Protein AF-A0A4Y2MYJ7-F1 (afdb_monomer_lite)

Secondary structure (DSSP, 8-state):
------S-GGGG-GGGGTHHHHHHHHHHHHHHHHHHT-SSTT--HHHHHHH--HHHHHHHHHHHHTT--HHHHHHHTTTT-GGGSTTSTTS--

Organism: Araneus ventricosus (NCBI:txid182803)

Foldseek 3Di:
DDPPPPPCCLLVDLCSQQVVVQLVVQLVVVLVVVLVPPPPVDDDSVNSVVVDDPVNVVVSSVVSNVPCDPLNSQVSCCSPCVVSNVVPPPPDD

Structure (mmCIF, N/CA/C/O backbone):
data_AF-A0A4Y2MYJ7-F1
#
_entry.id   AF-A0A4Y2MYJ7-F1
#
loop_
_atom_site.group_PDB
_atom_site.id
_atom_site.type_symbol
_atom_site.label_atom_id
_atom_site.label_alt_id
_atom_site.label_comp_id
_atom_site.label_asym_id
_atom_site.label_entity_id
_atom_site.label_seq_id
_atom_site.pdbx_PDB_ins_code
_atom_site.Cartn_x
_atom_site.Cartn_y
_atom_site.Cartn_z
_atom_site.occupancy
_atom_site.B_iso_or_equiv
_atom_site.auth_seq_id
_atom_site.auth_comp_id
_atom_site.auth_asym_id
_atom_site.auth_atom_id
_atom_site.pdbx_PDB_model_num
ATOM 1 N N . MET A 1 1 ? -39.778 10.256 0.983 1.00 52.66 1 MET A N 1
ATOM 2 C CA . MET A 1 1 ? -38.596 9.756 1.712 1.00 52.66 1 MET A CA 1
ATOM 3 C C . MET A 1 1 ? -37.396 10.439 1.087 1.00 52.66 1 MET A C 1
ATOM 5 O O . MET A 1 1 ? -37.023 10.082 -0.022 1.00 52.66 1 MET A O 1
ATOM 9 N N . GLU A 1 2 ? -36.907 11.509 1.708 1.00 49.38 2 GLU A N 1
ATOM 10 C CA . GLU A 1 2 ? -35.733 12.235 1.218 1.00 49.38 2 GLU A CA 1
ATOM 11 C C . GLU A 1 2 ? -34.495 11.353 1.397 1.00 49.38 2 GLU A C 1
ATOM 13 O O . GLU A 1 2 ? -34.267 10.771 2.457 1.00 49.38 2 GLU A O 1
ATOM 18 N N . ASN A 1 3 ? -33.744 11.183 0.314 1.00 63.03 3 ASN A N 1
ATOM 19 C CA . ASN A 1 3 ? -32.531 10.388 0.289 1.00 63.03 3 ASN A CA 1
ATOM 20 C C . ASN A 1 3 ? -31.424 11.193 0.988 1.00 63.03 3 ASN A C 1
ATOM 22 O O . ASN A 1 3 ? -30.772 12.025 0.363 1.00 63.03 3 ASN A O 1
ATOM 26 N N . TYR A 1 4 ? -31.241 10.966 2.292 1.00 60.31 4 TYR A N 1
ATOM 27 C CA . TYR A 1 4 ? -30.122 11.482 3.094 1.00 60.31 4 TYR A CA 1
ATOM 28 C C . TYR A 1 4 ? -28.795 10.793 2.722 1.00 60.31 4 TYR A C 1
ATOM 30 O O . TYR A 1 4 ? -28.059 10.317 3.588 1.00 60.31 4 TYR A O 1
ATOM 38 N N . ALA A 1 5 ? -28.469 10.699 1.432 1.00 64.31 5 ALA A N 1
ATOM 39 C CA . ALA A 1 5 ? -27.124 10.334 1.024 1.00 64.31 5 ALA A CA 1
ATOM 40 C C . ALA A 1 5 ? -26.188 11.466 1.464 1.00 64.31 5 ALA A C 1
ATOM 42 O O . ALA A 1 5 ? -26.248 12.581 0.946 1.00 64.31 5 ALA A O 1
ATOM 43 N N . ASN A 1 6 ? -25.350 11.183 2.464 1.00 62.69 6 ASN A N 1
ATOM 44 C CA . ASN A 1 6 ? -24.318 12.103 2.922 1.00 62.69 6 ASN A CA 1
ATOM 45 C C . ASN A 1 6 ? -23.440 12.504 1.715 1.00 62.69 6 ASN A C 1
ATOM 47 O O . ASN A 1 6 ? -22.894 11.612 1.059 1.00 62.69 6 ASN A O 1
ATOM 51 N N . PRO A 1 7 ? -23.273 13.808 1.411 1.00 66.50 7 PRO A N 1
ATOM 52 C CA . PRO A 1 7 ? -22.521 14.273 0.242 1.00 66.50 7 PRO A CA 1
ATOM 53 C C . PRO A 1 7 ? -21.026 13.912 0.280 1.00 66.50 7 PRO A C 1
ATOM 55 O O . PRO A 1 7 ? -20.327 14.090 -0.717 1.00 66.50 7 PRO A O 1
ATOM 58 N N . HIS A 1 8 ? -20.526 13.386 1.403 1.00 66.38 8 HIS A N 1
ATOM 59 C CA . HIS A 1 8 ? -19.132 12.991 1.579 1.00 66.38 8 HIS A CA 1
ATOM 60 C C . HIS A 1 8 ? -18.981 11.489 1.880 1.00 66.38 8 HIS A C 1
ATOM 62 O O . HIS A 1 8 ? -18.691 11.114 3.018 1.00 66.38 8 HIS A O 1
ATOM 68 N N . PRO A 1 9 ? -19.108 10.610 0.863 1.00 70.69 9 PRO A N 1
ATOM 69 C CA . PRO A 1 9 ? -18.958 9.160 1.025 1.00 70.69 9 PRO A CA 1
ATOM 70 C C . PRO A 1 9 ? -17.577 8.757 1.551 1.00 70.69 9 PRO A C 1
ATOM 72 O O . PRO A 1 9 ? -17.474 7.801 2.311 1.00 70.69 9 PRO A O 1
ATOM 75 N N . ALA A 1 10 ? -16.534 9.540 1.255 1.00 69.31 10 ALA A N 1
ATOM 76 C CA . ALA A 1 10 ? -15.184 9.299 1.761 1.00 69.31 10 ALA A CA 1
ATOM 77 C C . ALA A 1 10 ? -15.124 9.236 3.298 1.00 69.31 10 ALA A C 1
ATOM 79 O O . ALA A 1 10 ? -14.364 8.438 3.836 1.00 69.31 10 ALA A O 1
ATOM 80 N N . LEU A 1 11 ? -15.939 10.025 4.016 1.00 73.69 11 LEU A N 1
ATOM 81 C CA . LEU A 1 11 ? -16.001 10.011 5.489 1.00 73.69 11 LEU A CA 1
ATOM 82 C C . LEU A 1 11 ? -16.584 8.709 6.052 1.00 73.69 11 LEU A C 1
ATOM 84 O O . LEU A 1 11 ? -16.355 8.388 7.215 1.00 73.69 11 LEU A O 1
ATOM 88 N N . ILE A 1 12 ? -17.315 7.967 5.220 1.00 81.25 12 ILE A N 1
ATOM 89 C CA . ILE A 1 12 ? -17.975 6.707 5.563 1.00 81.25 12 ILE A CA 1
ATOM 90 C C . ILE A 1 12 ? -17.142 5.503 5.089 1.00 81.25 12 ILE A C 1
ATOM 92 O O . ILE A 1 12 ? -17.459 4.369 5.425 1.00 81.25 12 ILE A O 1
ATOM 96 N N . GLN A 1 13 ? -16.062 5.712 4.331 1.00 86.81 13 GLN A N 1
ATOM 97 C CA . GLN A 1 13 ? -15.234 4.641 3.775 1.00 86.81 13 GLN A CA 1
ATOM 98 C C . GLN A 1 13 ? -13.886 4.559 4.509 1.00 86.81 13 GLN A C 1
ATOM 100 O O . GLN A 1 13 ? -12.982 5.336 4.205 1.00 86.81 13 GLN A O 1
ATOM 105 N N . PRO A 1 14 ? -13.693 3.604 5.442 1.00 85.75 14 PRO A N 1
ATOM 106 C CA . PRO A 1 14 ? -12.479 3.517 6.261 1.00 85.75 14 PRO A CA 1
ATOM 107 C C . PRO A 1 14 ? -11.206 3.400 5.426 1.00 85.75 14 PRO A C 1
ATOM 109 O O . PRO A 1 14 ? -10.208 4.059 5.689 1.00 85.75 14 PRO A O 1
ATOM 112 N N . MET A 1 15 ? -11.250 2.645 4.328 1.00 90.06 15 MET A N 1
ATOM 113 C CA . MET A 1 15 ? -10.089 2.495 3.447 1.00 90.06 15 MET A CA 1
ATOM 114 C C . MET A 1 15 ? -9.621 3.828 2.841 1.00 90.06 15 MET A C 1
ATOM 116 O O . MET A 1 15 ? -8.417 4.022 2.649 1.00 90.06 15 MET A O 1
ATOM 120 N N . ASP A 1 16 ? -10.536 4.773 2.616 1.00 88.06 16 ASP A N 1
ATOM 121 C CA . ASP A 1 16 ? -10.225 6.114 2.112 1.00 88.06 16 ASP A CA 1
ATOM 122 C C . ASP A 1 16 ? -9.725 7.069 3.214 1.00 88.06 16 ASP A C 1
ATOM 124 O O . ASP A 1 16 ? -9.114 8.098 2.907 1.00 88.06 16 ASP A O 1
ATOM 128 N N . GLN A 1 17 ? -9.910 6.705 4.491 1.00 83.81 17 GLN A N 1
ATOM 129 C CA . GLN A 1 17 ? -9.553 7.511 5.666 1.00 8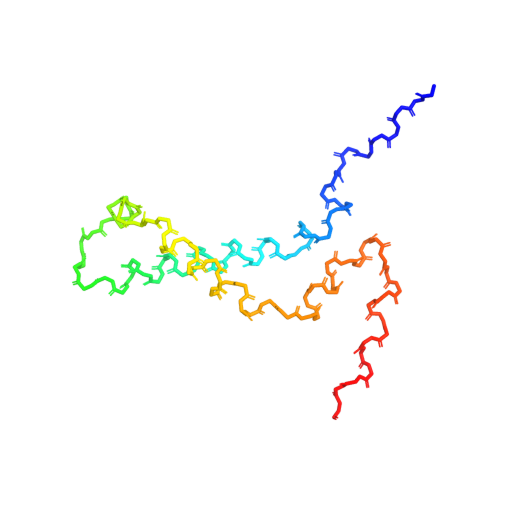3.81 17 GLN A CA 1
ATOM 130 C C . GLN A 1 17 ? -8.085 7.419 6.093 1.00 83.81 17 GLN A C 1
ATOM 132 O O . GLN A 1 17 ? -7.685 8.166 6.978 1.00 83.81 17 GLN A O 1
ATOM 137 N N . ASN A 1 18 ? -7.274 6.532 5.507 1.00 84.31 18 ASN A N 1
ATOM 138 C CA . ASN A 1 18 ? -5.805 6.593 5.622 1.00 84.31 18 ASN A CA 1
ATOM 139 C C . ASN A 1 18 ? -5.115 5.527 4.762 1.00 84.31 18 ASN A C 1
ATOM 141 O O . ASN A 1 18 ? -4.025 5.741 4.233 1.00 84.31 18 ASN A O 1
ATOM 145 N N . VAL A 1 19 ? -5.738 4.349 4.655 1.00 91.25 19 VAL A N 1
ATOM 146 C CA . VAL A 1 19 ? -5.102 3.137 4.122 1.00 91.25 19 VAL A CA 1
ATOM 147 C C . VAL A 1 19 ? -4.722 3.323 2.653 1.00 91.25 19 VAL A C 1
ATOM 149 O O . VAL A 1 19 ? -3.549 3.229 2.296 1.00 91.25 19 VAL A O 1
ATOM 152 N N . ILE A 1 20 ? -5.686 3.698 1.808 1.00 92.25 20 ILE A N 1
ATOM 153 C CA . ILE A 1 20 ? -5.462 3.930 0.375 1.00 92.25 20 ILE A CA 1
ATOM 154 C C . ILE A 1 20 ? -4.489 5.091 0.143 1.00 92.25 20 ILE A C 1
ATOM 156 O O . ILE A 1 20 ? -3.667 5.030 -0.773 1.00 92.25 20 ILE A O 1
ATOM 160 N N . GLN A 1 21 ? -4.543 6.138 0.969 1.00 88.31 21 GLN A N 1
ATOM 161 C CA . GLN A 1 21 ? -3.629 7.278 0.856 1.00 88.31 21 GLN A CA 1
ATOM 162 C C . GLN A 1 21 ? -2.172 6.858 1.106 1.00 88.31 21 GLN A C 1
ATOM 164 O O . GLN A 1 21 ? -1.290 7.220 0.327 1.00 88.31 21 GLN A O 1
ATOM 169 N N . ASN A 1 22 ? -1.924 6.038 2.132 1.00 90.88 22 ASN A N 1
ATOM 170 C CA . ASN A 1 22 ? -0.586 5.522 2.434 1.00 90.88 22 ASN A CA 1
ATOM 171 C C . ASN A 1 22 ? -0.075 4.576 1.347 1.00 90.88 22 ASN A C 1
ATOM 173 O O . ASN A 1 22 ? 1.081 4.693 0.941 1.00 90.88 22 ASN A O 1
ATOM 177 N N . ILE A 1 23 ? -0.937 3.705 0.815 1.00 94.50 23 ILE A N 1
ATOM 178 C CA . ILE A 1 23 ? -0.582 2.824 -0.306 1.00 94.50 23 ILE A CA 1
ATOM 179 C C . ILE A 1 23 ? -0.183 3.653 -1.533 1.00 94.50 23 ILE A C 1
ATOM 181 O O . ILE A 1 23 ? 0.868 3.407 -2.121 1.00 94.50 23 ILE A O 1
ATOM 185 N N . LYS A 1 24 ? -0.972 4.676 -1.897 1.00 93.38 24 LYS A N 1
ATOM 186 C CA . LYS A 1 24 ? -0.659 5.585 -3.017 1.00 93.38 24 LYS A CA 1
ATOM 187 C C . LYS A 1 24 ? 0.674 6.304 -2.809 1.00 93.38 24 LYS A C 1
ATOM 189 O O . LYS A 1 24 ? 1.481 6.386 -3.735 1.00 93.38 24 LYS A O 1
ATOM 194 N N . LEU A 1 25 ? 0.919 6.804 -1.597 1.00 93.94 25 LEU A N 1
ATOM 195 C CA . LEU A 1 25 ? 2.166 7.485 -1.260 1.00 93.94 25 LEU A CA 1
ATOM 196 C C . LEU A 1 25 ? 3.373 6.540 -1.335 1.00 93.94 25 LEU A C 1
ATOM 198 O O . LEU A 1 25 ? 4.402 6.909 -1.901 1.00 93.94 25 LEU A O 1
ATOM 202 N N . GLY A 1 26 ? 3.247 5.328 -0.792 1.00 95.00 26 GLY A N 1
ATOM 203 C CA . GLY A 1 26 ? 4.271 4.287 -0.887 1.00 95.00 26 GLY A CA 1
ATOM 204 C C . GLY A 1 26 ? 4.581 3.938 -2.340 1.00 95.00 26 GLY A C 1
ATOM 205 O O . GLY A 1 26 ? 5.747 3.8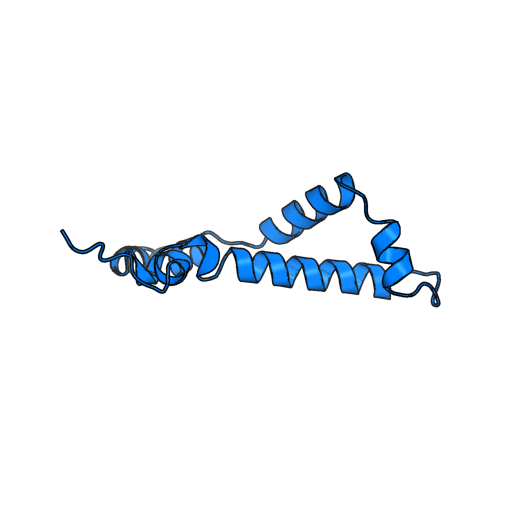98 -2.729 1.00 95.00 26 GLY A O 1
ATOM 206 N N . TYR A 1 27 ? 3.540 3.808 -3.164 1.00 94.69 27 TYR A N 1
ATOM 207 C CA . TYR A 1 27 ? 3.683 3.484 -4.579 1.00 94.69 27 TYR A CA 1
ATOM 208 C C . TYR A 1 27 ? 4.428 4.586 -5.337 1.00 94.69 27 TYR A C 1
ATOM 210 O O . TYR A 1 27 ? 5.357 4.302 -6.090 1.00 94.69 27 TYR A O 1
ATOM 218 N N . HIS A 1 28 ? 4.083 5.855 -5.093 1.00 92.56 28 HIS A N 1
ATOM 219 C CA . HIS A 1 28 ? 4.816 6.992 -5.655 1.00 92.56 28 HIS A CA 1
ATOM 220 C C . HIS A 1 28 ? 6.288 7.007 -5.237 1.00 92.56 28 HIS A C 1
ATOM 222 O O . HIS A 1 28 ? 7.153 7.218 -6.085 1.00 92.56 28 HIS A O 1
ATOM 228 N N . LYS A 1 29 ? 6.592 6.759 -3.957 1.00 92.81 29 LYS A N 1
ATOM 229 C CA . LYS A 1 29 ? 7.983 6.691 -3.480 1.00 92.81 29 LYS A CA 1
ATOM 230 C C . LYS A 1 29 ? 8.764 5.580 -4.177 1.00 92.81 29 LYS A C 1
ATOM 232 O O . LYS A 1 29 ? 9.875 5.826 -4.633 1.00 92.81 29 LYS A O 1
ATOM 237 N N . LEU A 1 30 ? 8.172 4.392 -4.290 1.00 91.44 30 LEU A N 1
ATOM 238 C CA . LEU A 1 30 ? 8.794 3.244 -4.945 1.00 91.44 30 LEU A CA 1
ATOM 239 C C . LEU A 1 30 ? 9.067 3.524 -6.427 1.00 91.44 30 LEU A C 1
ATOM 241 O O . LEU A 1 30 ? 10.159 3.260 -6.921 1.00 91.44 30 LEU A O 1
ATOM 245 N N . LEU A 1 31 ? 8.103 4.132 -7.119 1.00 87.56 31 LEU A N 1
ATOM 246 C CA . LEU A 1 31 ? 8.242 4.503 -8.522 1.00 87.56 31 LEU A CA 1
ATOM 247 C C . LEU A 1 31 ? 9.360 5.532 -8.745 1.00 87.56 31 LEU A C 1
ATOM 249 O O . LEU A 1 31 ? 10.177 5.361 -9.645 1.00 87.56 31 LEU A O 1
ATOM 253 N N . LEU A 1 32 ? 9.430 6.568 -7.903 1.00 87.56 32 LEU A N 1
ATOM 254 C CA . LEU A 1 32 ? 10.504 7.566 -7.950 1.00 87.56 32 LEU A CA 1
ATOM 255 C C . LEU A 1 32 ? 11.871 6.945 -7.653 1.00 87.56 32 LEU A C 1
ATOM 257 O O . LEU A 1 32 ? 12.845 7.254 -8.331 1.00 87.56 32 LEU A O 1
ATOM 261 N N . MET A 1 33 ? 11.940 6.045 -6.673 1.00 88.12 33 MET A N 1
ATOM 262 C CA . MET A 1 33 ? 13.173 5.346 -6.321 1.00 88.12 33 MET A CA 1
ATOM 263 C C . MET A 1 33 ? 13.670 4.463 -7.471 1.00 88.12 33 MET A C 1
ATOM 265 O O . MET A 1 33 ? 14.862 4.470 -7.762 1.00 88.12 33 MET A O 1
ATOM 269 N N . ASN A 1 34 ? 12.773 3.769 -8.176 1.00 81.62 34 ASN A N 1
ATOM 270 C CA . ASN A 1 34 ? 13.136 2.974 -9.351 1.00 81.62 34 ASN A CA 1
ATOM 271 C C . ASN A 1 34 ? 13.719 3.835 -10.482 1.00 81.62 34 ASN A C 1
ATOM 273 O O . ASN A 1 34 ? 14.652 3.400 -11.144 1.00 81.62 34 ASN A O 1
ATOM 277 N N . ILE A 1 35 ? 13.212 5.058 -10.669 1.00 79.75 35 ILE A N 1
ATOM 278 C CA . ILE A 1 35 ? 13.734 6.005 -11.669 1.00 79.75 35 ILE A CA 1
ATOM 279 C C . ILE A 1 35 ? 15.108 6.539 -11.258 1.00 79.75 35 ILE A C 1
ATOM 281 O O . ILE A 1 35 ? 16.010 6.621 -12.082 1.00 79.75 35 ILE A O 1
ATOM 285 N N . LEU A 1 36 ? 15.281 6.903 -9.984 1.00 82.81 36 LEU A N 1
ATOM 286 C CA . LEU A 1 36 ? 16.551 7.436 -9.475 1.00 82.81 36 LEU A CA 1
ATOM 287 C C . LEU A 1 36 ? 17.668 6.384 -9.446 1.00 82.81 36 LEU A C 1
ATOM 289 O O . LEU A 1 36 ? 18.835 6.733 -9.597 1.00 82.81 36 LEU A O 1
ATOM 293 N N . ASN A 1 37 ? 17.311 5.114 -9.249 1.00 79.25 37 ASN A N 1
ATOM 294 C CA . ASN A 1 37 ? 18.252 3.996 -9.225 1.00 79.25 37 ASN A CA 1
ATOM 295 C C . ASN A 1 37 ? 18.575 3.442 -10.622 1.00 79.25 37 ASN A C 1
ATOM 297 O O . ASN A 1 37 ? 19.355 2.494 -10.714 1.00 79.25 37 ASN A O 1
ATOM 301 N N . ASP A 1 38 ? 17.990 3.990 -11.695 1.00 72.62 38 ASP A N 1
ATOM 302 C CA . ASP A 1 38 ? 18.278 3.543 -13.056 1.00 72.62 38 ASP A CA 1
ATOM 303 C C . ASP A 1 38 ? 19.731 3.913 -13.435 1.00 72.62 38 ASP A C 1
ATOM 305 O O . ASP A 1 38 ? 20.092 5.101 -13.481 1.00 72.62 38 ASP A O 1
ATOM 309 N N . PRO A 1 39 ? 20.604 2.918 -13.697 1.00 65.56 39 PRO A N 1
ATOM 310 C CA . PRO A 1 39 ? 21.992 3.168 -14.079 1.00 65.56 39 PRO A CA 1
ATOM 311 C C . PRO A 1 39 ? 22.103 3.905 -15.421 1.00 65.56 39 PRO A C 1
ATOM 313 O O . PRO A 1 39 ? 23.122 4.547 -15.689 1.00 65.56 39 PRO A O 1
ATOM 316 N N . VAL A 1 40 ? 21.062 3.863 -16.259 1.00 65.00 40 VAL A N 1
ATOM 317 C CA . VAL A 1 40 ? 20.957 4.693 -17.457 1.00 65.00 40 VAL A CA 1
ATOM 318 C C . VAL A 1 40 ? 20.425 6.056 -17.020 1.00 65.00 40 VAL A C 1
ATOM 320 O O . VAL A 1 40 ? 19.232 6.332 -17.089 1.00 65.00 40 VAL A O 1
ATOM 323 N N . HIS A 1 41 ? 21.338 6.928 -16.582 1.00 58.62 41 HIS A N 1
ATOM 324 C CA . HIS A 1 41 ? 21.118 8.294 -16.065 1.00 58.62 41 HIS A CA 1
ATOM 325 C C . HIS A 1 41 ? 20.351 9.280 -16.983 1.00 58.62 41 HIS A C 1
ATOM 327 O O . HIS A 1 41 ? 20.428 10.493 -16.801 1.00 58.62 41 HIS A O 1
ATOM 333 N N . ASN A 1 42 ? 19.626 8.806 -17.996 1.00 60.84 42 ASN A N 1
ATOM 334 C CA . ASN A 1 42 ? 18.957 9.642 -18.982 1.00 60.84 42 ASN A CA 1
ATOM 335 C C . ASN A 1 42 ? 17.619 9.075 -19.496 1.00 60.84 42 ASN A C 1
ATOM 337 O O . ASN A 1 42 ? 17.055 9.608 -20.459 1.00 60.84 42 ASN A O 1
ATOM 341 N N . GLU A 1 43 ? 17.090 7.997 -18.905 1.00 67.19 43 GLU A N 1
ATOM 342 C CA . GLU A 1 43 ? 15.691 7.639 -19.142 1.00 67.19 43 GLU A CA 1
ATOM 343 C C . GLU A 1 43 ? 14.782 8.589 -18.356 1.00 67.19 43 GLU A C 1
ATOM 345 O O . GLU A 1 43 ? 14.881 8.733 -17.141 1.00 67.19 43 GLU A O 1
ATOM 350 N N . ASN A 1 44 ? 13.900 9.296 -19.064 1.00 74.06 44 ASN A N 1
ATOM 351 C CA . ASN A 1 44 ? 12.914 10.147 -18.409 1.00 74.06 44 ASN A CA 1
ATOM 352 C C . ASN A 1 44 ? 11.758 9.304 -17.844 1.00 74.06 44 ASN A C 1
ATOM 354 O O . ASN A 1 44 ? 11.489 8.199 -18.316 1.00 74.06 44 ASN A O 1
ATOM 358 N N . LEU A 1 45 ? 11.016 9.883 -16.892 1.00 76.38 45 LEU A N 1
ATOM 359 C CA . LEU A 1 45 ? 9.847 9.279 -16.233 1.00 76.38 45 LEU A CA 1
ATOM 360 C C . LEU A 1 45 ? 8.899 8.557 -17.209 1.00 76.38 45 LEU A C 1
ATOM 362 O O . LEU A 1 45 ? 8.383 7.487 -16.902 1.00 76.38 45 LEU A O 1
ATOM 366 N N . VAL A 1 46 ? 8.677 9.117 -18.402 1.00 81.19 46 VAL A N 1
ATOM 367 C CA . VAL A 1 46 ? 7.745 8.562 -19.393 1.00 81.19 46 VAL A CA 1
ATOM 368 C C . VAL A 1 46 ? 8.229 7.223 -19.956 1.00 81.19 46 VAL A C 1
ATOM 370 O O . VAL A 1 46 ? 7.404 6.350 -20.216 1.00 81.19 46 VAL A O 1
ATOM 373 N N . LYS A 1 47 ? 9.539 7.034 -20.155 1.00 81.81 47 LYS A N 1
ATOM 374 C CA . LYS A 1 47 ? 10.090 5.758 -20.641 1.00 81.81 47 LYS A CA 1
ATOM 375 C C . LYS A 1 47 ? 10.024 4.677 -19.570 1.00 81.81 47 LYS A C 1
ATOM 377 O O . LYS A 1 47 ? 9.483 3.609 -19.843 1.00 81.81 47 LYS A O 1
ATOM 382 N N . THR A 1 48 ? 10.447 4.989 -18.346 1.00 79.88 48 THR A N 1
ATOM 383 C CA . THR A 1 48 ? 10.368 4.048 -17.221 1.00 79.88 48 THR A CA 1
ATOM 384 C C . THR A 1 48 ? 8.929 3.589 -16.991 1.00 79.88 48 THR A C 1
ATOM 386 O O . THR A 1 48 ? 8.674 2.394 -16.879 1.00 79.88 48 THR A O 1
ATOM 389 N N . LEU A 1 49 ? 7.961 4.515 -17.020 1.00 82.94 49 LEU A N 1
ATOM 390 C CA . LEU A 1 49 ? 6.538 4.188 -16.876 1.00 82.94 49 LEU A CA 1
ATOM 391 C C . LEU A 1 49 ? 5.999 3.278 -17.986 1.00 82.94 49 LEU A C 1
ATOM 393 O O . LEU A 1 49 ? 5.108 2.479 -17.719 1.00 82.94 49 LEU A O 1
ATOM 397 N N . LYS A 1 50 ? 6.519 3.374 -19.216 1.00 87.31 50 LYS A N 1
ATOM 398 C CA . LYS A 1 50 ? 6.120 2.480 -20.318 1.00 87.31 50 LYS A CA 1
ATOM 399 C C . LYS A 1 50 ? 6.627 1.052 -2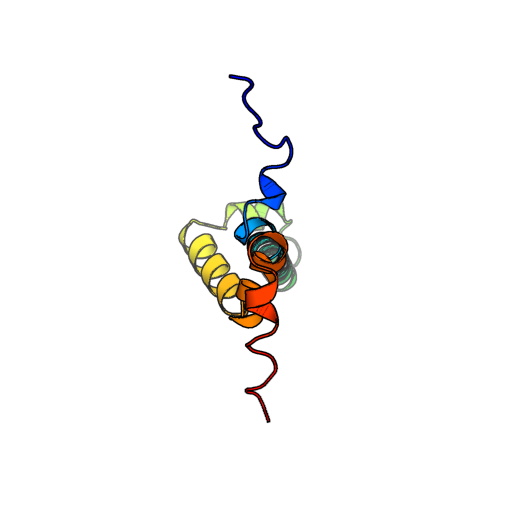0.137 1.00 87.31 50 LYS A C 1
ATOM 401 O O . LYS A 1 50 ? 6.010 0.134 -20.668 1.00 87.31 50 LYS A O 1
ATOM 406 N N . ASN A 1 51 ? 7.727 0.875 -19.411 1.00 86.44 51 ASN A N 1
ATOM 407 C CA . ASN A 1 51 ? 8.309 -0.437 -19.143 1.00 86.44 51 ASN A CA 1
ATOM 408 C C . ASN A 1 51 ? 7.633 -1.144 -17.955 1.00 86.44 51 ASN A C 1
ATOM 410 O O . ASN A 1 51 ? 7.730 -2.366 -17.845 1.00 86.44 51 ASN A O 1
ATOM 414 N N . VAL A 1 52 ? 6.925 -0.397 -17.096 1.00 88.88 52 VAL A N 1
ATOM 415 C CA . VAL A 1 52 ? 6.131 -0.960 -15.996 1.00 88.88 52 VAL A CA 1
ATOM 416 C C . VAL A 1 52 ? 5.002 -1.812 -16.570 1.00 88.88 52 VAL A C 1
ATOM 418 O O . VAL A 1 52 ? 4.128 -1.322 -17.284 1.00 88.88 52 VAL A O 1
ATOM 421 N N . ASN A 1 53 ? 4.997 -3.095 -16.218 1.00 92.94 53 ASN A N 1
ATOM 422 C CA . ASN A 1 53 ? 3.949 -4.033 -16.613 1.00 92.94 53 ASN A CA 1
ATOM 423 C C . ASN A 1 53 ? 3.061 -4.426 -15.415 1.00 92.94 53 ASN A C 1
ATOM 425 O O . ASN A 1 53 ? 3.307 -4.047 -14.269 1.00 92.94 53 ASN A O 1
ATOM 429 N N . LEU A 1 54 ? 2.010 -5.214 -15.670 1.00 95.38 54 LEU A N 1
ATOM 430 C CA . LEU A 1 54 ? 1.060 -5.629 -14.631 1.00 95.38 54 LEU A CA 1
ATOM 431 C C . LEU A 1 54 ? 1.724 -6.403 -13.482 1.00 95.38 54 LEU A C 1
ATOM 433 O O . LEU A 1 54 ? 1.328 -6.230 -12.331 1.00 95.38 54 LEU A O 1
ATOM 437 N N . LYS A 1 55 ? 2.734 -7.233 -13.773 1.00 95.81 55 LYS A N 1
ATOM 438 C CA . LYS A 1 55 ? 3.484 -7.952 -12.739 1.00 95.81 55 LYS A CA 1
ATOM 439 C C . LYS A 1 55 ? 4.133 -6.939 -11.798 1.00 95.81 55 LYS A C 1
ATOM 441 O O . LYS A 1 55 ? 3.907 -7.019 -10.594 1.00 95.81 55 LYS A O 1
ATOM 446 N N . ASP A 1 56 ? 4.850 -5.956 -12.335 1.00 92.38 56 ASP A N 1
ATOM 447 C CA . ASP A 1 56 ? 5.508 -4.923 -11.528 1.00 92.38 56 ASP A CA 1
ATOM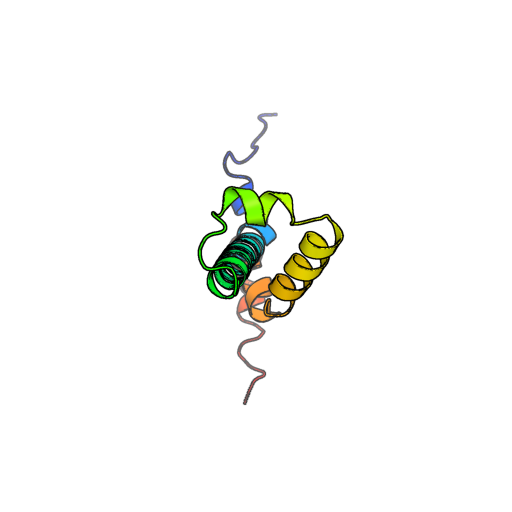 448 C C . ASP A 1 56 ? 4.501 -4.151 -10.672 1.00 92.38 56 ASP A C 1
ATOM 450 O O . ASP A 1 56 ? 4.737 -3.942 -9.486 1.00 92.38 56 ASP A O 1
ATOM 454 N N . VAL A 1 57 ? 3.341 -3.794 -11.235 1.00 92.94 57 VAL A N 1
ATOM 455 C CA . VAL A 1 57 ? 2.266 -3.113 -10.494 1.00 92.94 57 VAL A CA 1
ATOM 456 C C . VAL A 1 57 ? 1.783 -3.953 -9.309 1.00 92.94 57 VAL A C 1
ATOM 458 O O . VAL A 1 57 ? 1.658 -3.425 -8.204 1.00 92.94 57 VAL A O 1
ATOM 461 N N . VAL A 1 58 ? 1.541 -5.253 -9.507 1.00 95.88 58 VAL A N 1
ATOM 462 C CA . VAL A 1 58 ? 1.072 -6.159 -8.443 1.00 95.88 58 VAL A CA 1
ATOM 463 C C . VAL A 1 58 ? 2.128 -6.321 -7.346 1.00 95.88 58 VAL A C 1
ATOM 465 O O . VAL A 1 58 ? 1.796 -6.229 -6.164 1.00 95.88 58 VAL A O 1
ATOM 468 N N . PHE A 1 59 ? 3.401 -6.498 -7.712 1.00 95.31 59 PHE A N 1
ATOM 469 C CA . PHE A 1 59 ? 4.494 -6.586 -6.736 1.00 95.31 59 PHE A CA 1
ATOM 470 C C . PHE A 1 59 ? 4.691 -5.271 -5.976 1.00 95.31 59 PHE A C 1
ATOM 472 O O . PHE A 1 59 ? 4.812 -5.276 -4.753 1.00 95.31 59 PHE A O 1
ATOM 479 N N . ASN A 1 60 ? 4.664 -4.138 -6.676 1.00 93.75 60 ASN A N 1
ATOM 480 C CA . ASN A 1 60 ? 4.768 -2.818 -6.064 1.00 93.75 60 ASN A CA 1
ATOM 481 C C . ASN A 1 60 ? 3.617 -2.566 -5.087 1.00 93.75 60 ASN A C 1
ATOM 483 O O . ASN A 1 60 ? 3.850 -2.058 -3.993 1.00 93.75 60 ASN A O 1
ATOM 487 N N . LEU A 1 61 ? 2.391 -2.965 -5.438 1.00 95.56 61 LEU A N 1
ATOM 488 C CA . LEU A 1 61 ? 1.242 -2.871 -4.542 1.00 95.56 61 LEU A CA 1
ATOM 489 C C . LEU A 1 61 ? 1.433 -3.727 -3.283 1.00 95.56 61 LEU A C 1
ATOM 491 O O . LEU A 1 61 ? 1.210 -3.228 -2.182 1.00 95.56 61 LEU A O 1
ATOM 495 N N . ALA A 1 62 ? 1.895 -4.972 -3.429 1.00 95.94 62 ALA A N 1
ATOM 496 C CA . ALA A 1 62 ? 2.194 -5.842 -2.291 1.00 95.94 62 ALA A CA 1
ATOM 497 C C . ALA A 1 62 ? 3.274 -5.234 -1.376 1.00 95.94 62 ALA A C 1
ATOM 499 O O . ALA A 1 62 ? 3.105 -5.199 -0.157 1.00 95.94 62 ALA A O 1
ATOM 500 N N . ASN A 1 63 ? 4.332 -4.663 -1.959 1.00 94.56 63 ASN A N 1
ATOM 501 C CA . ASN A 1 63 ? 5.384 -3.968 -1.213 1.00 94.56 63 ASN A CA 1
ATOM 502 C C . ASN A 1 63 ? 4.855 -2.729 -0.473 1.00 94.56 63 ASN A C 1
ATOM 504 O O . ASN A 1 63 ? 5.265 -2.464 0.653 1.00 94.56 63 ASN A O 1
ATOM 508 N N . CYS A 1 64 ? 3.926 -1.980 -1.075 1.00 95.12 64 CYS A N 1
ATOM 509 C CA . CYS A 1 64 ? 3.293 -0.824 -0.433 1.00 95.12 64 CYS A CA 1
ATOM 510 C C . CYS A 1 64 ? 2.287 -1.218 0.654 1.00 95.12 64 CYS A C 1
ATOM 512 O O . CYS A 1 64 ? 2.045 -0.427 1.564 1.00 95.12 64 CYS A O 1
ATOM 514 N N . TRP A 1 65 ? 1.706 -2.416 0.562 1.00 95.12 65 TRP A N 1
ATOM 515 C CA . TRP A 1 65 ? 0.816 -2.976 1.578 1.00 95.12 65 TRP A CA 1
ATOM 516 C C . TRP A 1 65 ? 1.578 -3.519 2.790 1.00 95.12 6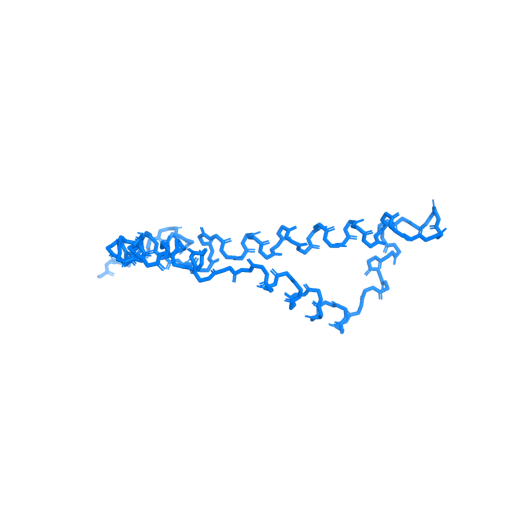5 TRP A C 1
ATOM 518 O O . TRP A 1 65 ? 1.113 -3.361 3.910 1.00 95.12 65 TRP A O 1
ATOM 528 N N . ALA A 1 66 ? 2.764 -4.103 2.599 1.00 94.69 66 ALA A N 1
ATOM 529 C CA . ALA A 1 66 ? 3.564 -4.686 3.680 1.00 94.69 66 ALA A CA 1
ATOM 530 C C . ALA A 1 66 ? 3.765 -3.786 4.929 1.00 94.69 66 ALA A C 1
ATOM 532 O O . ALA A 1 66 ? 3.660 -4.310 6.037 1.00 94.69 66 ALA A O 1
ATOM 533 N N . PRO A 1 67 ? 4.018 -2.462 4.819 1.00 91.56 67 PRO A N 1
ATOM 534 C CA . PRO A 1 67 ? 4.149 -1.584 5.987 1.00 91.56 67 PRO A CA 1
ATOM 535 C C . PRO A 1 67 ? 2.810 -1.099 6.574 1.00 91.56 67 PRO A C 1
ATOM 537 O O . PRO A 1 67 ? 2.815 -0.364 7.564 1.00 91.56 67 PRO A O 1
ATOM 540 N N . VAL A 1 68 ? 1.663 -1.447 5.979 1.00 91.00 68 VAL A N 1
ATOM 541 C CA . VAL A 1 68 ? 0.338 -1.092 6.507 1.00 91.00 68 VAL A CA 1
ATOM 542 C C . VAL A 1 68 ? 0.071 -1.927 7.759 1.00 91.00 68 VAL A C 1
ATOM 544 O O . VAL A 1 68 ? -0.243 -3.110 7.682 1.00 91.00 68 VAL A O 1
ATOM 547 N N . SER A 1 69 ? 0.208 -1.306 8.931 1.00 91.19 69 SER A N 1
ATOM 548 C CA . SER A 1 69 ? 0.003 -1.976 10.216 1.00 91.19 69 SER A CA 1
ATOM 549 C C . SER A 1 69 ? -1.473 -2.077 10.602 1.00 91.19 69 SER A C 1
ATOM 551 O O . SER A 1 69 ? -2.298 -1.252 10.199 1.00 91.19 69 SER A O 1
ATOM 553 N N . THR A 1 70 ? -1.789 -3.037 11.473 1.00 89.56 70 THR A N 1
ATOM 554 C CA . THR A 1 70 ? -3.113 -3.175 12.101 1.00 89.56 70 THR A CA 1
ATOM 555 C C . THR A 1 70 ? -3.552 -1.873 12.768 1.00 89.56 70 THR A C 1
ATOM 557 O O . THR A 1 70 ? -4.659 -1.411 12.526 1.00 89.56 70 THR A O 1
ATOM 560 N N . LEU A 1 71 ? -2.647 -1.187 13.477 1.00 88.25 71 LEU A N 1
ATOM 561 C CA . LEU A 1 71 ? -2.915 0.127 14.071 1.00 88.25 71 LEU A CA 1
ATOM 562 C C . LEU A 1 71 ? -3.364 1.170 13.032 1.00 88.25 71 LEU A C 1
ATOM 564 O O . LEU A 1 71 ? -4.243 1.988 13.307 1.00 88.25 71 LEU A O 1
ATOM 568 N N . LEU A 1 72 ? -2.751 1.182 11.843 1.00 88.25 72 LEU A N 1
ATOM 569 C CA . LEU A 1 72 ? -3.113 2.116 10.776 1.00 88.25 72 LEU A CA 1
ATOM 570 C C . LEU A 1 72 ? -4.493 1.794 10.198 1.00 88.25 72 LEU A C 1
ATOM 572 O O . LEU A 1 72 ? -5.277 2.714 9.947 1.00 88.25 72 LEU A O 1
ATOM 576 N N . ILE A 1 73 ? -4.789 0.503 10.026 1.00 89.62 73 ILE A N 1
ATOM 577 C CA . ILE A 1 73 ? -6.112 0.022 9.617 1.00 89.62 73 ILE A CA 1
ATOM 578 C C . ILE A 1 73 ? -7.141 0.423 10.669 1.00 89.62 73 ILE A C 1
ATOM 580 O O . ILE A 1 73 ? -8.137 1.045 10.313 1.00 89.62 73 ILE A O 1
ATOM 584 N N . ASN A 1 74 ? -6.875 0.187 11.950 1.00 87.88 74 ASN A N 1
ATOM 585 C CA . ASN A 1 74 ? -7.792 0.525 13.032 1.00 87.88 74 ASN A CA 1
ATOM 586 C C . ASN A 1 74 ? -8.067 2.023 13.062 1.00 87.88 74 ASN A C 1
ATOM 588 O O . ASN A 1 74 ? -9.223 2.418 12.962 1.00 87.88 74 ASN A O 1
ATOM 592 N N . LYS A 1 75 ? -7.036 2.877 13.024 1.00 86.06 75 LYS A N 1
ATOM 593 C CA . LYS A 1 75 ? -7.207 4.343 12.947 1.00 86.06 75 LYS A CA 1
ATOM 594 C C . LYS A 1 75 ? -8.113 4.802 11.801 1.00 86.06 75 LYS A C 1
ATOM 596 O O . LYS A 1 75 ? -8.793 5.816 11.947 1.00 86.06 75 LYS A O 1
ATOM 601 N N . SER A 1 76 ? -8.152 4.066 10.692 1.00 88.25 76 SER A N 1
ATOM 602 C CA . SER A 1 76 ? -9.016 4.382 9.551 1.00 88.25 76 SER A CA 1
ATOM 603 C C . SER A 1 76 ? -10.518 4.232 9.858 1.00 88.25 76 SER A C 1
ATOM 605 O O . SER A 1 76 ? -11.349 4.884 9.228 1.00 88.25 76 SER A O 1
ATOM 607 N N . TRP A 1 77 ? -10.873 3.462 10.892 1.00 88.19 77 TRP A N 1
ATOM 608 C CA . TRP A 1 77 ? -12.245 3.280 11.372 1.00 88.19 77 TRP A CA 1
ATOM 609 C C . TRP A 1 77 ? -12.703 4.335 12.379 1.00 88.19 77 TRP A C 1
ATOM 611 O O . TRP A 1 77 ? -13.885 4.356 12.709 1.00 88.19 77 TRP A O 1
ATOM 621 N N . LYS A 1 78 ? -11.828 5.241 12.842 1.00 85.94 78 LYS A N 1
ATOM 622 C CA . LYS A 1 78 ? -12.127 6.197 13.927 1.00 85.94 78 LYS A CA 1
ATOM 623 C C . LYS A 1 78 ? -13.420 6.998 13.717 1.00 85.94 78 LYS A C 1
ATOM 625 O O . LYS A 1 78 ? -14.133 7.264 14.678 1.00 85.94 78 LYS A O 1
ATOM 630 N N . ASN A 1 79 ? -13.732 7.369 12.475 1.00 83.88 79 ASN A N 1
ATOM 631 C CA . ASN A 1 79 ? -14.926 8.160 12.159 1.00 83.88 79 ASN A CA 1
ATOM 632 C C . ASN A 1 79 ? -16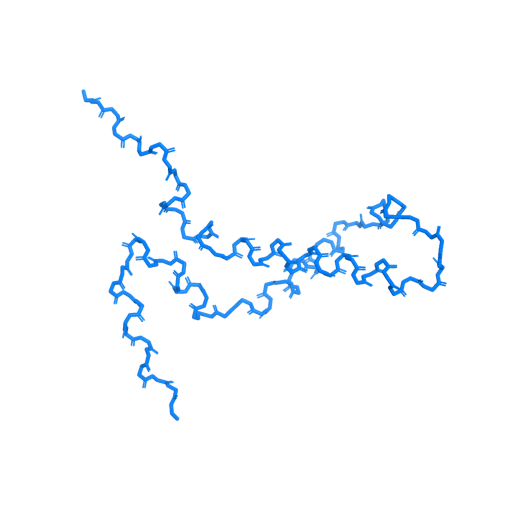.228 7.342 12.166 1.00 83.88 79 ASN A C 1
ATOM 634 O O . ASN A 1 79 ? -17.301 7.920 12.310 1.00 83.88 79 ASN A O 1
ATOM 638 N N . LEU A 1 80 ? -16.144 6.016 12.014 1.00 85.44 80 LEU A N 1
ATOM 639 C CA . LEU A 1 80 ? -17.298 5.111 12.056 1.00 85.44 80 LEU A CA 1
ATOM 640 C C . LEU A 1 80 ? -17.460 4.430 13.415 1.00 85.44 80 LEU A C 1
ATOM 642 O O . LEU A 1 80 ? -18.578 4.218 13.872 1.00 85.44 80 LEU A O 1
ATOM 646 N N . LEU A 1 81 ? -16.343 4.056 14.035 1.00 86.06 81 LEU A N 1
ATOM 647 C CA . LEU A 1 81 ? -16.269 3.261 15.256 1.00 86.06 81 LEU A CA 1
ATOM 648 C C . LEU A 1 81 ? -15.215 3.872 16.198 1.00 86.06 81 LEU A C 1
ATOM 650 O O . LEU A 1 81 ? -14.146 3.293 16.385 1.00 86.06 81 LEU A O 1
ATOM 654 N N . PRO A 1 82 ? -15.483 5.048 16.794 1.00 80.88 82 PRO A N 1
ATOM 655 C CA . PRO A 1 82 ? -14.501 5.767 17.610 1.00 80.88 82 PRO A CA 1
ATOM 656 C C . PRO A 1 82 ? -14.001 4.947 18.809 1.00 80.88 82 PRO A C 1
ATOM 658 O O . PRO A 1 82 ? -12.809 4.953 19.090 1.00 80.88 82 PRO A O 1
ATOM 661 N N . ASN A 1 83 ? -14.880 4.159 19.435 1.00 80.31 83 ASN A N 1
ATOM 662 C CA . ASN A 1 83 ? -14.555 3.347 20.614 1.00 80.31 83 ASN A CA 1
ATOM 663 C C . ASN A 1 83 ? -13.699 2.106 20.297 1.00 80.31 83 ASN A C 1
ATOM 665 O O . ASN A 1 83 ? -13.198 1.462 21.210 1.00 80.31 83 ASN A O 1
ATOM 669 N N . PHE A 1 84 ? -13.548 1.742 19.018 1.00 73.38 84 PHE A N 1
ATOM 670 C CA . PHE A 1 84 ? -12.729 0.599 18.595 1.00 73.38 84 PHE A CA 1
ATOM 671 C C . PHE A 1 84 ? -11.223 0.896 18.689 1.00 73.38 84 PHE A C 1
ATOM 673 O O . PHE A 1 84 ? -10.405 -0.014 18.688 1.00 73.38 84 PHE A O 1
ATOM 680 N N . ILE A 1 85 ? -10.847 2.177 18.752 1.00 69.56 85 ILE A N 1
ATOM 681 C CA . ILE A 1 85 ? -9.444 2.617 18.751 1.00 69.56 85 ILE A CA 1
ATOM 682 C C . ILE A 1 85 ? -8.851 2.625 20.161 1.00 69.56 85 ILE A C 1
ATOM 684 O O . ILE A 1 85 ? -7.653 2.402 20.324 1.00 69.56 85 ILE A O 1
ATOM 688 N N . ASP A 1 86 ? -9.683 2.864 21.175 1.00 62.00 86 ASP A N 1
ATOM 689 C CA . ASP A 1 86 ? -9.238 3.043 22.559 1.00 62.00 86 ASP A CA 1
ATOM 690 C C . ASP A 1 86 ? -8.907 1.710 23.258 1.00 62.00 86 ASP A C 1
ATOM 692 O O . ASP A 1 86 ? -8.233 1.711 24.283 1.00 62.00 86 ASP A O 1
ATOM 696 N N . SER A 1 87 ? -9.323 0.566 22.696 1.00 60.09 87 SER A N 1
ATOM 697 C CA . SER A 1 87 ? -9.122 -0.761 23.298 1.00 60.09 87 SER A CA 1
ATOM 698 C C . SER A 1 87 ? -7.768 -1.419 23.002 1.00 60.09 87 SER A C 1
ATOM 700 O O . SER A 1 87 ? -7.445 -2.417 23.630 1.00 60.09 87 SER A O 1
ATOM 702 N N . GLU A 1 88 ? -6.976 -0.907 22.054 1.00 58.53 88 GLU A N 1
ATOM 703 C CA . GLU A 1 88 ? -5.701 -1.530 21.636 1.00 58.53 88 GLU A CA 1
ATOM 704 C C . GLU A 1 88 ? -4.442 -0.853 22.208 1.00 58.53 88 GLU A C 1
ATOM 706 O O . GLU A 1 88 ? -3.327 -1.328 21.989 1.00 58.53 88 GLU A O 1
ATOM 711 N N . VAL A 1 89 ? -4.578 0.257 22.943 1.00 55.78 89 VAL A N 1
ATOM 712 C CA . VAL A 1 89 ? -3.420 0.994 23.492 1.00 55.78 89 VAL A CA 1
ATOM 713 C C . VAL A 1 89 ? -2.799 0.283 24.712 1.00 55.78 89 VAL A C 1
ATOM 715 O O . VAL A 1 89 ? -1.699 0.640 25.124 1.00 55.78 89 VAL A O 1
ATOM 718 N N . GLU A 1 90 ? -3.432 -0.763 25.257 1.00 52.84 90 GLU A N 1
ATOM 719 C CA . GLU A 1 90 ? -2.946 -1.478 26.452 1.00 52.84 90 GLU A CA 1
ATOM 720 C C . GLU A 1 90 ? -1.981 -2.654 26.192 1.00 52.84 90 GLU A C 1
ATOM 722 O O . GLU A 1 90 ? -1.400 -3.153 27.151 1.00 52.84 90 GLU A O 1
ATOM 727 N N . GLU A 1 91 ? -1.725 -3.084 24.949 1.00 50.00 91 GLU A N 1
ATOM 728 C CA . GLU A 1 91 ? -1.014 -4.360 24.705 1.00 50.00 91 GLU A CA 1
ATOM 729 C C . GLU A 1 91 ? 0.351 -4.239 23.999 1.00 50.00 91 GLU A C 1
ATOM 731 O O . GLU A 1 91 ? 0.702 -5.064 23.161 1.00 50.00 91 GLU A O 1
ATOM 736 N N . ASN A 1 92 ? 1.156 -3.221 24.331 1.00 47.81 92 ASN A N 1
ATOM 737 C CA . ASN A 1 92 ? 2.583 -3.189 23.965 1.00 47.81 92 ASN A CA 1
ATOM 738 C C . ASN A 1 92 ? 3.450 -2.549 25.075 1.00 47.81 92 ASN A C 1
ATOM 740 O O . ASN A 1 92 ? 3.908 -1.412 24.928 1.00 47.81 92 ASN A O 1
ATOM 744 N N . VAL A 1 93 ? 3.676 -3.290 26.171 1.00 41.25 93 VAL A N 1
ATOM 745 C CA . VAL A 1 93 ? 4.819 -3.125 27.101 1.00 41.25 93 VAL A CA 1
ATOM 746 C C . VAL A 1 93 ? 5.719 -4.345 26.980 1.00 41.25 93 VAL A C 1
ATOM 748 O O . VAL A 1 93 ? 5.166 -5.467 26.975 1.00 41.25 93 VAL A O 1
#

InterPro domains:
  IPR004875 DDE superfamily endonuclease domain [PF03184] (10-77)

pLDDT: mean 80.69, std 13.82, range [41.25, 95.94]

Radius of gyration: 18.74 Å; chains: 1; bounding box: 61×22×48 Å

Sequence (93 aa):
MENYANPHPALIQPMDQNVIQNIKLGYHKLLLMNILNDPVHNENLVKTLKNVNLKDVVFNLANCWAPVSTLLINKSWKNLLPNFIDSEVEENV